Protein AF-A0A930V2Z1-F1 (afdb_monomer_lite)

Radius of gyration: 11.76 Å; chains: 1; bounding box: 24×23×32 Å

Foldseek 3Di:
DVPPVQVLQLLLCLLAPQVQFPTKDFPADAQFWTKIWTAGPVRDIDMDIDTFPHTDDDPVVVVVSSVCSSVPD

Secondary structure (DSSP, 8-state):
--SHHHHHHHHHHHHHT-TT-SEEEEEEE-SSEEEEEEE-TT--EEEEEEE-SS---SHHHHHHHHHHHHHT-

Sequence (73 aa):
MRDDHASDGVVIVRRHGAPGATAALMLGFDAIETTWSVTDADGVEGVLTVPWPAPITDRASVRRQVVELFDGR

Structure (mmCIF, N/CA/C/O backbone):
data_AF-A0A930V2Z1-F1
#
_entry.id   AF-A0A930V2Z1-F1
#
loop_
_atom_site.group_PDB
_atom_site.id
_atom_site.type_symbol
_atom_site.label_atom_id
_atom_site.label_alt_id
_atom_site.label_comp_id
_atom_site.label_asym_id
_atom_site.label_entity_id
_atom_site.label_seq_id
_atom_site.pdbx_PDB_ins_code
_atom_site.Cartn_x
_atom_site.Cartn_y
_atom_site.Cartn_z
_atom_site.occupancy
_atom_site.B_iso_or_equiv
_atom_site.auth_seq_id
_atom_site.auth_comp_id
_atom_site.auth_asym_id
_atom_site.auth_atom_id
_atom_site.pdbx_PDB_model_num
ATOM 1 N N . MET A 1 1 ? -13.686 12.510 -5.983 1.00 52.12 1 MET A N 1
ATOM 2 C CA . MET A 1 1 ? -12.470 12.713 -6.811 1.00 52.12 1 MET A CA 1
ATOM 3 C C . MET A 1 1 ? -11.207 13.108 -6.035 1.00 52.12 1 MET A C 1
ATOM 5 O O . MET A 1 1 ? -10.146 12.677 -6.457 1.00 52.12 1 MET A O 1
ATOM 9 N N . ARG A 1 2 ? -11.250 13.886 -4.932 1.00 38.31 2 ARG A N 1
ATOM 10 C CA . ARG A 1 2 ? -10.096 14.023 -3.999 1.00 38.31 2 ARG A CA 1
ATOM 11 C C . ARG A 1 2 ? -10.210 13.137 -2.744 1.00 38.31 2 ARG A C 1
ATOM 13 O O . ARG A 1 2 ? -9.193 12.872 -2.121 1.00 38.31 2 ARG A O 1
ATOM 20 N N . ASP A 1 3 ? -11.414 12.631 -2.468 1.00 43.91 3 ASP A N 1
ATOM 21 C CA . ASP A 1 3 ? -11.705 11.646 -1.413 1.00 43.91 3 ASP A CA 1
ATOM 22 C C . ASP A 1 3 ? -11.657 10.179 -1.884 1.00 43.91 3 ASP A C 1
ATOM 24 O O . ASP A 1 3 ? -11.574 9.283 -1.053 1.00 43.91 3 ASP A O 1
ATOM 28 N N . ASP A 1 4 ? -11.639 9.907 -3.198 1.00 50.72 4 ASP A N 1
ATOM 29 C CA . ASP A 1 4 ? -11.715 8.522 -3.713 1.00 50.72 4 ASP A CA 1
ATOM 30 C C . ASP A 1 4 ? -10.405 7.733 -3.541 1.00 50.72 4 ASP A C 1
ATOM 32 O O . ASP A 1 4 ? -10.415 6.509 -3.561 1.00 50.72 4 ASP A O 1
ATOM 36 N N . HIS A 1 5 ? -9.268 8.402 -3.322 1.00 55.03 5 HIS A N 1
ATOM 37 C CA . HIS A 1 5 ? -7.987 7.703 -3.145 1.00 55.03 5 HIS A CA 1
ATOM 38 C C . HIS A 1 5 ? -7.700 7.279 -1.699 1.00 55.03 5 HIS A C 1
ATOM 40 O O . HIS A 1 5 ? -6.891 6.378 -1.485 1.00 55.03 5 HIS A O 1
ATOM 46 N N . ALA A 1 6 ? -8.359 7.880 -0.701 1.00 57.59 6 ALA A N 1
ATOM 47 C CA . ALA A 1 6 ? -8.235 7.415 0.683 1.00 57.59 6 ALA A CA 1
ATOM 48 C C . ALA A 1 6 ? -8.888 6.031 0.854 1.00 57.59 6 ALA A C 1
ATOM 50 O O . ALA A 1 6 ? -8.366 5.182 1.577 1.00 57.59 6 ALA A O 1
ATOM 51 N N . SER A 1 7 ? -9.981 5.768 0.123 1.00 71.94 7 SER A N 1
ATOM 52 C CA . SER A 1 7 ? -10.602 4.441 0.070 1.00 71.94 7 SER A CA 1
ATOM 53 C C . SER A 1 7 ? -9.727 3.393 -0.618 1.00 71.94 7 SER A C 1
ATOM 55 O O . SER A 1 7 ? -9.696 2.253 -0.156 1.00 71.94 7 SER A O 1
ATOM 57 N N . ASP A 1 8 ? -8.974 3.762 -1.661 1.00 86.88 8 ASP A N 1
ATOM 58 C CA . ASP A 1 8 ? -8.108 2.819 -2.386 1.00 86.88 8 ASP A CA 1
ATOM 59 C C . ASP A 1 8 ? -7.009 2.252 -1.482 1.00 86.88 8 ASP A C 1
ATOM 61 O O . ASP A 1 8 ? -6.755 1.046 -1.477 1.00 86.88 8 ASP A O 1
ATOM 65 N N . GLY A 1 9 ? -6.403 3.114 -0.658 1.00 92.88 9 GLY A N 1
ATOM 66 C CA . GLY A 1 9 ? -5.401 2.702 0.321 1.00 92.88 9 GLY A CA 1
ATOM 67 C C . GLY A 1 9 ? -5.944 1.664 1.300 1.00 92.88 9 GLY A C 1
ATOM 68 O O . GLY A 1 9 ? -5.283 0.658 1.549 1.00 92.88 9 GLY A O 1
ATOM 69 N N . VAL A 1 10 ? -7.169 1.859 1.806 1.00 95.62 10 VAL A N 1
ATOM 70 C CA . VAL A 1 10 ? -7.816 0.907 2.727 1.00 95.62 10 VAL A CA 1
ATOM 71 C C . VAL A 1 10 ? -8.036 -0.447 2.052 1.00 95.62 10 VAL A C 1
ATOM 73 O O . VAL A 1 10 ? -7.774 -1.481 2.664 1.00 95.62 10 VAL A O 1
ATOM 76 N N . VAL A 1 11 ? -8.475 -0.469 0.790 1.00 96.00 11 VAL A N 1
ATOM 77 C CA . VAL A 1 11 ? -8.655 -1.719 0.031 1.00 96.00 11 VAL A CA 1
ATOM 78 C C . VAL A 1 11 ? -7.327 -2.464 -0.128 1.00 96.00 11 VAL A C 1
ATOM 80 O O . VAL A 1 11 ? -7.267 -3.663 0.155 1.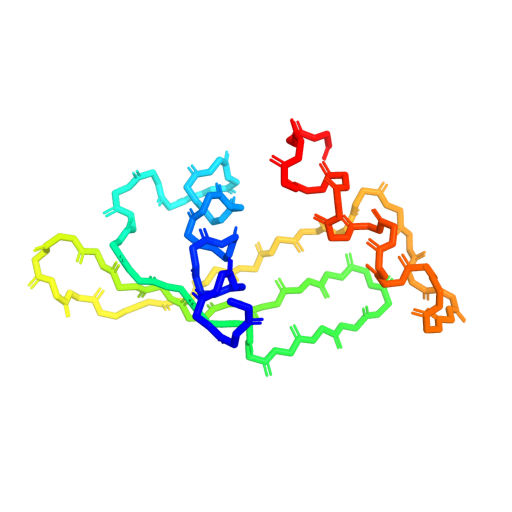00 96.00 11 VAL A O 1
ATOM 83 N N . ILE A 1 12 ? -6.263 -1.75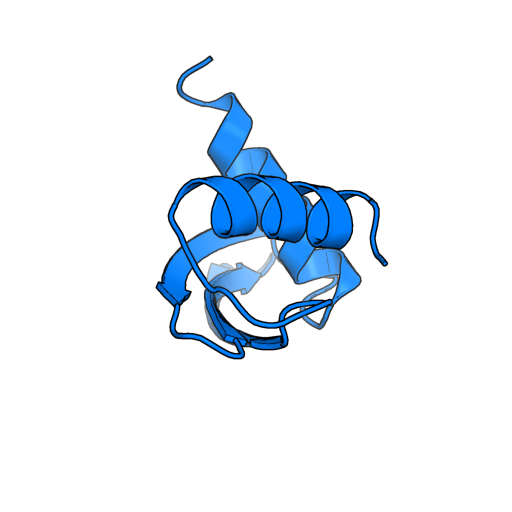4 -0.514 1.00 96.50 12 ILE A N 1
ATOM 84 C CA . ILE A 1 12 ? -4.921 -2.327 -0.684 1.00 96.50 12 ILE A CA 1
ATOM 85 C C . ILE A 1 12 ? -4.429 -2.929 0.636 1.00 96.50 12 ILE A C 1
ATOM 87 O O . ILE A 1 12 ? -4.165 -4.130 0.706 1.00 96.50 12 ILE A O 1
ATOM 91 N N . VAL A 1 13 ? -4.347 -2.142 1.713 1.00 96.88 13 VAL A N 1
ATOM 92 C CA . VAL A 1 13 ? -3.767 -2.641 2.972 1.00 96.88 13 VAL A CA 1
ATOM 93 C C . VAL A 1 13 ? -4.590 -3.784 3.568 1.00 96.88 13 VAL A C 1
ATOM 95 O O . VAL A 1 13 ? -4.013 -4.722 4.117 1.00 96.88 13 VAL A O 1
ATOM 98 N N . ARG A 1 14 ? -5.923 -3.780 3.398 1.00 96.75 14 ARG A N 1
ATOM 99 C CA . ARG A 1 14 ? -6.786 -4.885 3.844 1.00 96.75 14 ARG A CA 1
ATOM 100 C C . ARG A 1 14 ? -6.458 -6.200 3.168 1.00 96.75 14 ARG A C 1
ATOM 102 O O . ARG A 1 14 ? -6.451 -7.235 3.831 1.00 96.75 14 ARG A O 1
ATOM 109 N N . ARG A 1 15 ? -6.186 -6.165 1.867 1.00 96.56 15 ARG A N 1
ATOM 110 C CA . ARG A 1 15 ? -5.873 -7.371 1.105 1.00 96.56 15 ARG A CA 1
ATOM 111 C C . ARG A 1 15 ? -4.477 -7.915 1.417 1.00 96.56 15 ARG A C 1
ATOM 113 O O . ARG A 1 15 ? -4.291 -9.127 1.387 1.00 96.56 15 ARG A O 1
ATOM 120 N N . HIS A 1 16 ? -3.524 -7.040 1.731 1.00 96.88 16 HIS A N 1
ATOM 121 C CA . HIS A 1 16 ? -2.098 -7.390 1.779 1.00 96.88 16 HIS A CA 1
ATOM 122 C C . HIS A 1 16 ? -1.497 -7.499 3.188 1.00 96.88 16 HIS A C 1
ATOM 124 O O . HIS A 1 16 ? -0.308 -7.774 3.317 1.00 96.88 16 HIS A O 1
ATOM 130 N N . GLY A 1 17 ? -2.286 -7.329 4.254 1.00 96.19 17 GLY A N 1
ATOM 131 C CA . GLY A 1 17 ? -1.792 -7.607 5.613 1.00 96.19 17 GLY A CA 1
ATOM 132 C C . GLY A 1 17 ? -2.558 -6.980 6.776 1.00 96.19 17 GLY A C 1
ATOM 133 O O . GLY A 1 17 ? -2.310 -7.348 7.919 1.00 96.19 17 GLY A O 1
ATOM 134 N N . ALA A 1 18 ? -3.500 -6.071 6.518 1.00 97.06 18 ALA A N 1
ATOM 135 C CA . ALA A 1 18 ? -4.260 -5.358 7.547 1.00 97.06 18 ALA A CA 1
ATOM 136 C C . ALA A 1 18 ? -5.785 -5.463 7.320 1.00 97.06 18 ALA A C 1
ATOM 138 O O . ALA A 1 18 ? -6.444 -4.443 7.106 1.00 97.06 18 ALA A O 1
ATOM 139 N N . PRO A 1 19 ? -6.388 -6.671 7.359 1.00 95.88 19 PRO A N 1
ATOM 140 C CA . PRO A 1 19 ? -7.787 -6.904 6.964 1.00 95.88 19 PRO A CA 1
ATOM 141 C C . PRO A 1 19 ? -8.822 -6.084 7.754 1.00 95.88 19 PRO A C 1
ATOM 143 O O . PRO A 1 19 ? -9.914 -5.828 7.248 1.00 95.88 19 PRO A O 1
ATOM 146 N N . GLY A 1 20 ? -8.481 -5.645 8.970 1.00 95.25 20 GLY A N 1
ATOM 147 C CA . GLY A 1 20 ? -9.320 -4.792 9.818 1.00 95.25 20 GLY A CA 1
ATOM 148 C C . GLY A 1 20 ? -9.104 -3.282 9.657 1.00 95.25 20 GLY A C 1
ATOM 149 O O . GLY A 1 20 ? -9.754 -2.517 10.363 1.00 95.25 20 GLY A O 1
ATOM 150 N N . ALA A 1 21 ? -8.213 -2.831 8.765 1.00 96.88 21 ALA A N 1
ATOM 151 C CA . ALA A 1 21 ? -7.888 -1.410 8.626 1.00 96.88 21 ALA A CA 1
ATOM 152 C C . ALA A 1 21 ? -9.128 -0.584 8.255 1.00 96.88 21 ALA A C 1
ATOM 154 O O . ALA A 1 21 ? -9.884 -0.961 7.366 1.00 96.88 21 ALA A O 1
ATOM 155 N N . THR A 1 22 ? -9.361 0.544 8.906 1.00 96.06 22 THR A N 1
ATOM 156 C CA . THR A 1 22 ? -10.445 1.494 8.620 1.00 96.06 22 THR A CA 1
ATOM 157 C C . THR A 1 22 ? -9.937 2.767 7.952 1.00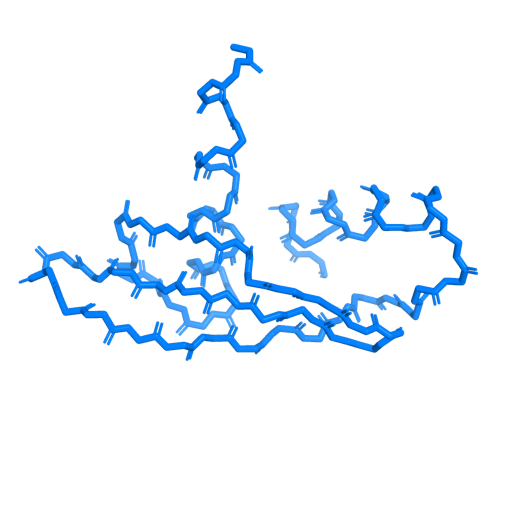 96.06 22 THR A C 1
ATOM 159 O O . THR A 1 22 ? -10.688 3.397 7.210 1.00 96.06 22 THR A O 1
ATOM 162 N N . ALA A 1 23 ? -8.659 3.094 8.139 1.00 95.44 23 ALA A N 1
ATOM 163 C CA . ALA A 1 23 ? -7.958 4.149 7.422 1.00 95.44 23 ALA A CA 1
ATOM 164 C C . ALA A 1 23 ? -6.577 3.661 6.975 1.00 95.44 23 ALA A C 1
ATOM 166 O O . ALA A 1 23 ? -5.979 2.781 7.598 1.00 95.44 23 ALA A O 1
ATOM 167 N N . ALA A 1 24 ? -6.082 4.234 5.880 1.00 95.75 24 ALA A N 1
ATOM 168 C CA . ALA A 1 24 ? -4.749 3.961 5.375 1.00 95.75 24 ALA A CA 1
ATOM 169 C C . ALA A 1 24 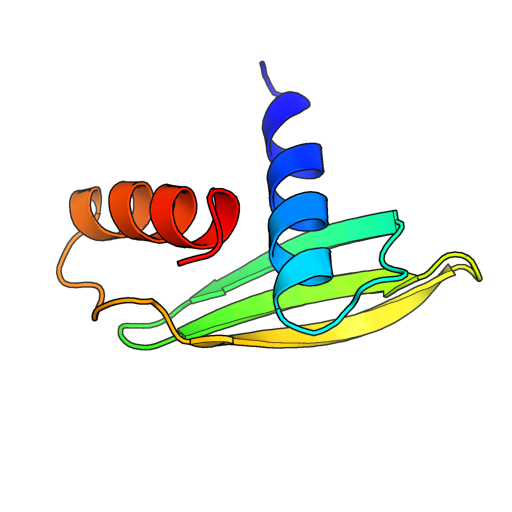? -4.193 5.176 4.636 1.00 95.75 24 ALA A C 1
ATOM 171 O O . ALA A 1 24 ? -4.924 5.849 3.905 1.00 95.75 24 ALA A O 1
ATOM 172 N N . LEU A 1 25 ? -2.897 5.435 4.790 1.00 94.31 25 LEU A N 1
ATOM 173 C CA . LEU A 1 25 ? -2.221 6.521 4.088 1.00 94.31 25 LEU A CA 1
ATOM 174 C C . LEU A 1 25 ? -0.841 6.058 3.630 1.00 94.31 25 LEU A C 1
ATOM 176 O O . LEU A 1 25 ? -0.050 5.563 4.426 1.00 94.31 25 LEU A O 1
ATOM 180 N N . MET A 1 26 ? -0.542 6.202 2.339 1.00 93.81 26 MET A N 1
ATOM 181 C CA . MET A 1 26 ? 0.785 5.872 1.819 1.00 93.81 26 MET A CA 1
ATOM 182 C C . MET A 1 26 ? 1.800 6.872 2.383 1.00 93.81 26 MET A C 1
ATOM 184 O O . MET A 1 26 ? 1.718 8.067 2.102 1.00 93.81 26 MET A O 1
ATOM 188 N N . LEU A 1 27 ? 2.755 6.382 3.170 1.00 96.12 27 LEU A N 1
ATOM 189 C CA . LEU A 1 27 ? 3.824 7.188 3.763 1.00 96.12 27 LEU A CA 1
ATOM 190 C C . LEU A 1 27 ? 4.970 7.403 2.776 1.00 96.12 27 LEU A C 1
ATOM 192 O O . LEU A 1 27 ? 5.622 8.446 2.785 1.00 96.12 27 LEU A O 1
ATOM 196 N N . GLY A 1 28 ? 5.204 6.417 1.912 1.00 95.56 28 GLY A N 1
ATOM 197 C CA . GLY A 1 28 ? 6.254 6.462 0.910 1.00 95.56 28 GLY A CA 1
ATOM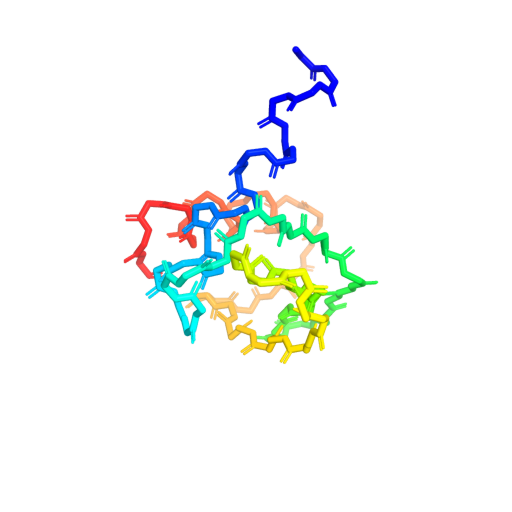 198 C C . GLY A 1 28 ? 6.393 5.146 0.162 1.00 95.56 28 GLY A C 1
ATOM 199 O O . GLY A 1 28 ? 5.639 4.192 0.371 1.00 95.56 28 GLY A O 1
ATOM 200 N N . PHE A 1 29 ? 7.360 5.116 -0.742 1.00 97.25 29 PHE A N 1
ATOM 201 C CA . PHE A 1 29 ? 7.750 3.921 -1.472 1.00 97.25 29 PHE A CA 1
ATOM 202 C C . PHE A 1 29 ? 9.163 4.071 -2.020 1.00 97.25 29 PHE A C 1
ATOM 204 O O . PHE A 1 29 ? 9.658 5.189 -2.197 1.00 97.25 29 PHE A O 1
ATOM 211 N N . ASP A 1 30 ? 9.770 2.939 -2.343 1.00 96.88 30 ASP A N 1
ATOM 212 C CA . ASP A 1 30 ? 10.992 2.856 -3.124 1.00 96.88 30 ASP A CA 1
ATOM 213 C C . ASP A 1 30 ? 10.775 1.999 -4.387 1.00 96.88 30 ASP A C 1
ATOM 215 O O . ASP A 1 30 ? 9.648 1.824 -4.866 1.00 96.88 30 ASP A O 1
ATOM 219 N N . ALA A 1 31 ? 11.868 1.511 -4.974 1.00 97.56 31 ALA A N 1
ATOM 220 C CA . ALA A 1 31 ? 11.823 0.709 -6.187 1.00 97.56 31 ALA A CA 1
ATOM 221 C C . ALA A 1 31 ? 11.134 -0.656 -6.008 1.00 97.56 31 ALA A C 1
ATOM 223 O O . ALA A 1 31 ? 10.716 -1.234 -7.008 1.00 97.56 31 ALA A O 1
ATOM 224 N N . ILE A 1 32 ? 11.025 -1.188 -4.791 1.00 98.19 32 ILE A N 1
ATOM 225 C CA . ILE A 1 32 ? 10.612 -2.574 -4.531 1.00 98.19 32 ILE A CA 1
ATOM 226 C C . ILE A 1 32 ? 9.398 -2.689 -3.611 1.00 98.19 32 ILE A C 1
ATOM 228 O O . ILE A 1 32 ? 8.665 -3.668 -3.727 1.00 98.19 32 ILE A O 1
ATOM 232 N N . GLU A 1 33 ? 9.125 -1.692 -2.773 1.00 98.12 33 GLU A N 1
ATOM 233 C CA . GLU A 1 33 ? 7.997 -1.731 -1.844 1.00 98.12 33 GLU A CA 1
ATOM 234 C C . GLU A 1 33 ? 7.376 -0.360 -1.563 1.00 98.12 33 GLU A C 1
ATOM 236 O O . GLU A 1 33 ? 7.926 0.699 -1.880 1.00 98.12 33 GLU A O 1
ATOM 241 N N . THR A 1 34 ? 6.191 -0.389 -0.956 1.00 97.94 34 THR A N 1
ATOM 242 C CA . THR A 1 34 ? 5.469 0.784 -0.464 1.00 97.94 34 THR A CA 1
ATOM 243 C C . THR A 1 34 ? 5.092 0.626 1.000 1.00 97.94 34 THR A C 1
ATOM 245 O O . THR A 1 34 ? 4.695 -0.448 1.448 1.00 97.94 34 THR A O 1
ATOM 248 N N . THR A 1 35 ? 5.205 1.718 1.749 1.00 98.38 35 THR A N 1
ATOM 249 C CA . THR A 1 35 ? 4.917 1.777 3.179 1.00 98.38 35 THR A CA 1
ATOM 250 C C . THR A 1 35 ? 3.671 2.612 3.432 1.00 98.38 35 THR A C 1
ATOM 252 O O . THR A 1 35 ? 3.516 3.709 2.889 1.00 98.38 35 THR A O 1
ATOM 255 N N . TRP A 1 36 ? 2.807 2.110 4.305 1.00 97.56 36 TRP A N 1
ATOM 256 C CA . TRP A 1 36 ? 1.511 2.683 4.635 1.00 97.56 36 TRP A CA 1
ATOM 257 C C . TRP A 1 36 ? 1.374 2.849 6.143 1.00 97.56 36 TRP A C 1
ATOM 259 O O . TRP A 1 36 ? 1.793 1.972 6.899 1.00 97.56 36 TRP A O 1
ATOM 269 N N . SER A 1 37 ? 0.734 3.931 6.582 1.00 97.56 37 SER A N 1
ATOM 270 C CA . SER A 1 37 ? 0.069 3.935 7.878 1.00 97.56 37 SER A CA 1
ATOM 271 C C . SER A 1 37 ? -1.247 3.183 7.748 1.00 97.56 37 SER A C 1
ATOM 273 O O . SER A 1 37 ? -1.914 3.248 6.712 1.00 97.56 37 SER A O 1
ATOM 275 N N . VAL A 1 38 ? -1.613 2.467 8.803 1.00 97.88 38 VAL A N 1
ATOM 276 C CA . VAL A 1 38 ? -2.894 1.775 8.921 1.00 97.88 38 VAL A CA 1
ATOM 277 C C . VAL A 1 38 ? -3.512 2.124 10.263 1.00 97.88 38 VAL A C 1
ATOM 279 O O . VAL A 1 38 ? -2.810 2.159 11.267 1.00 97.88 38 VAL A O 1
ATOM 282 N N . THR A 1 39 ? -4.813 2.370 10.284 1.00 97.75 39 THR A N 1
ATOM 283 C CA . THR A 1 39 ? -5.587 2.504 11.523 1.00 97.75 39 THR A CA 1
ATOM 284 C C . THR A 1 39 ? -6.618 1.393 11.537 1.00 97.75 39 THR A C 1
ATOM 286 O O . THR A 1 39 ? -7.308 1.221 10.534 1.00 97.75 39 THR A O 1
ATOM 289 N N . ASP A 1 40 ? -6.722 0.617 12.610 1.00 96.00 40 ASP A N 1
ATOM 290 C CA . ASP A 1 40 ? -7.729 -0.445 12.723 1.00 96.00 40 ASP A CA 1
ATOM 291 C C . ASP A 1 40 ? -9.105 0.077 13.187 1.00 96.00 40 ASP A C 1
ATOM 293 O O . ASP A 1 40 ? -9.368 1.282 13.204 1.00 96.00 40 ASP A O 1
ATOM 297 N N . ALA A 1 41 ? -10.035 -0.832 13.486 1.00 94.38 41 ALA A N 1
ATOM 298 C CA . ALA A 1 41 ? -11.380 -0.478 13.942 1.00 94.38 41 ALA A CA 1
ATOM 299 C C . ALA A 1 41 ? -11.421 0.078 15.374 1.00 94.38 41 ALA A C 1
ATOM 301 O O . ALA A 1 41 ? -12.354 0.810 15.705 1.00 94.38 41 ALA A O 1
ATOM 302 N N . ASP A 1 42 ? -10.411 -0.229 16.188 1.00 96.19 42 ASP A N 1
ATOM 303 C CA . ASP A 1 42 ? -10.265 0.272 17.554 1.00 96.19 42 ASP A CA 1
ATOM 304 C C . ASP A 1 42 ? -9.506 1.614 17.590 1.00 96.19 42 ASP A C 1
ATOM 306 O O . ASP A 1 42 ? -9.330 2.214 18.653 1.00 96.19 42 ASP A O 1
ATOM 310 N N . GLY A 1 43 ? -9.087 2.121 16.424 1.00 95.19 43 GLY A N 1
ATOM 311 C CA . GLY A 1 43 ? -8.346 3.371 16.283 1.00 95.19 43 GLY A CA 1
ATOM 312 C C . GLY A 1 43 ? -6.844 3.225 16.526 1.00 95.19 43 GLY A C 1
ATOM 313 O O . GLY A 1 43 ? -6.156 4.236 16.661 1.00 95.19 43 GLY A O 1
ATOM 314 N N . VAL A 1 44 ? -6.319 1.998 16.592 1.00 96.69 44 VAL A N 1
ATOM 315 C CA . VAL A 1 44 ? -4.889 1.753 16.803 1.00 96.69 44 VAL A CA 1
ATOM 316 C C . VAL A 1 44 ? -4.139 1.970 15.494 1.00 96.69 44 VAL A C 1
ATOM 318 O O . VAL A 1 44 ? -4.476 1.386 14.463 1.00 96.69 44 VAL A O 1
ATOM 321 N N . GLU A 1 45 ? -3.105 2.810 15.540 1.00 96.62 45 GLU A N 1
ATOM 322 C CA . GLU A 1 45 ? -2.226 3.063 14.401 1.00 96.62 45 GLU A CA 1
ATOM 323 C C . GLU A 1 45 ? -1.086 2.041 14.313 1.00 96.62 45 GLU A C 1
ATOM 325 O O . GLU A 1 45 ? -0.496 1.631 15.315 1.00 96.62 45 GLU A O 1
ATOM 330 N N . GLY A 1 46 ? -0.739 1.670 13.085 1.00 97.19 46 GLY A N 1
ATOM 331 C CA . GLY A 1 46 ? 0.374 0.793 12.756 1.00 97.19 46 GLY A CA 1
ATOM 332 C C . GLY A 1 46 ? 0.993 1.135 11.405 1.00 97.19 46 GLY A C 1
ATOM 333 O O . GLY A 1 46 ? 0.563 2.054 10.705 1.00 97.19 46 GLY A O 1
ATOM 334 N N . VAL A 1 47 ? 2.014 0.365 11.030 1.00 98.06 47 VAL A N 1
ATOM 335 C CA . VAL A 1 47 ? 2.711 0.493 9.746 1.00 98.06 47 VAL A CA 1
ATOM 336 C C . VAL A 1 47 ? 2.653 -0.838 9.007 1.00 98.06 47 VAL A C 1
ATOM 338 O O . VAL A 1 47 ? 2.923 -1.885 9.595 1.00 98.06 47 VAL A O 1
ATOM 341 N N . LEU A 1 48 ? 2.324 -0.787 7.717 1.00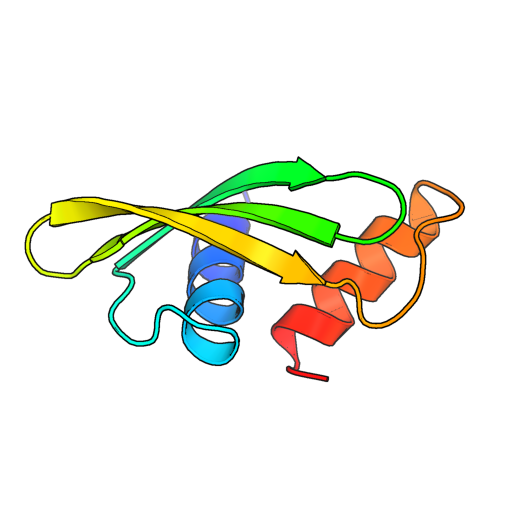 98.31 48 LEU A N 1
ATOM 342 C CA . LEU A 1 48 ? 2.350 -1.933 6.812 1.00 98.31 48 LEU A CA 1
ATOM 343 C C . LEU A 1 48 ? 3.261 -1.626 5.624 1.00 98.31 48 LEU A C 1
ATOM 345 O O . LEU A 1 48 ? 3.091 -0.608 4.954 1.00 98.31 48 LEU A O 1
ATOM 349 N N . THR A 1 49 ? 4.177 -2.541 5.328 1.00 98.38 49 THR A N 1
ATOM 350 C CA . THR A 1 49 ? 4.982 -2.505 4.106 1.00 98.38 49 THR A CA 1
ATOM 351 C C . THR A 1 49 ? 4.502 -3.592 3.156 1.00 98.38 49 THR A C 1
ATOM 353 O O . THR A 1 49 ? 4.354 -4.746 3.554 1.00 98.38 49 THR A O 1
ATOM 356 N N . VAL A 1 50 ? 4.233 -3.211 1.910 1.00 97.88 50 VAL A N 1
ATOM 357 C CA . VAL A 1 50 ? 3.722 -4.092 0.859 1.00 97.88 50 VAL A CA 1
ATOM 358 C C . VAL A 1 50 ? 4.704 -4.069 -0.315 1.00 97.88 50 VAL A C 1
ATOM 360 O O . VAL A 1 50 ? 4.963 -2.987 -0.853 1.00 97.88 50 VAL A O 1
ATOM 363 N N . PRO A 1 51 ? 5.251 -5.222 -0.736 1.00 98.06 51 PRO A N 1
ATOM 364 C CA . PRO A 1 51 ? 6.062 -5.306 -1.945 1.00 98.06 51 PRO A CA 1
ATOM 365 C C . PRO A 1 51 ? 5.255 -4.911 -3.183 1.00 98.06 51 PRO A C 1
ATOM 367 O O . PRO A 1 51 ? 4.077 -5.248 -3.300 1.00 98.06 51 PRO A O 1
ATOM 370 N N . TRP A 1 52 ? 5.888 -4.238 -4.140 1.00 97.56 52 TRP A N 1
ATOM 371 C CA . TRP A 1 52 ? 5.268 -4.020 -5.443 1.00 97.56 52 TRP A CA 1
ATOM 372 C C . TRP A 1 52 ? 5.167 -5.339 -6.225 1.00 97.56 52 TRP A C 1
ATOM 374 O O . TRP A 1 52 ? 6.102 -6.142 -6.169 1.00 97.56 52 TRP A O 1
ATOM 384 N N . PRO A 1 53 ? 4.117 -5.542 -7.043 1.00 97.25 53 PRO A N 1
ATOM 385 C CA . PRO A 1 53 ? 4.025 -6.718 -7.916 1.00 97.25 53 PRO A CA 1
ATOM 386 C C . PRO A 1 53 ? 5.173 -6.794 -8.935 1.00 97.25 53 PRO A C 1
ATOM 388 O O . PRO A 1 53 ? 5.610 -7.879 -9.320 1.00 97.25 53 PRO A O 1
ATOM 391 N N . ALA A 1 54 ? 5.704 -5.639 -9.352 1.00 97.12 54 ALA A N 1
ATOM 392 C CA . ALA A 1 54 ? 6.979 -5.528 -10.056 1.00 97.12 54 ALA A CA 1
ATOM 393 C C . ALA A 1 54 ? 7.704 -4.212 -9.709 1.00 97.12 54 ALA A C 1
ATOM 395 O O . ALA A 1 54 ? 7.042 -3.241 -9.330 1.00 97.12 54 ALA A O 1
ATOM 396 N N . PRO A 1 55 ? 9.041 -4.134 -9.885 1.00 97.62 55 PRO A N 1
ATOM 397 C CA . PRO A 1 55 ? 9.811 -2.957 -9.498 1.00 97.62 55 PRO A CA 1
ATOM 398 C C . PRO A 1 55 ? 9.357 -1.654 -10.167 1.00 97.62 55 PRO A C 1
ATOM 400 O O . PRO A 1 55 ? 8.975 -1.623 -11.342 1.00 97.62 55 PRO A O 1
ATOM 403 N N . ILE A 1 56 ? 9.459 -0.553 -9.428 1.00 97.88 56 ILE A N 1
ATOM 404 C CA . ILE A 1 56 ? 9.200 0.798 -9.922 1.00 97.88 56 ILE A CA 1
ATOM 405 C C . ILE A 1 56 ? 10.420 1.305 -10.685 1.00 97.88 56 ILE A C 1
ATOM 407 O O . ILE A 1 56 ? 11.508 1.441 -10.132 1.00 97.88 56 ILE A O 1
ATOM 411 N N . THR A 1 57 ? 10.216 1.636 -11.956 1.00 97.00 57 THR A N 1
ATOM 412 C CA . THR A 1 57 ? 11.251 2.173 -12.849 1.00 97.00 57 THR A CA 1
ATOM 413 C C . THR A 1 57 ? 11.024 3.639 -13.194 1.00 97.00 57 THR A C 1
ATOM 415 O O . THR A 1 57 ? 11.965 4.349 -13.536 1.00 97.00 57 THR A O 1
ATOM 418 N N . ASP A 1 58 ? 9.778 4.107 -13.119 1.00 95.31 58 ASP A N 1
ATOM 419 C CA . ASP A 1 58 ? 9.389 5.461 -13.488 1.00 95.31 58 ASP A CA 1
ATOM 420 C C . ASP A 1 58 ? 8.034 5.845 -12.867 1.00 95.31 58 ASP A C 1
ATOM 422 O O . ASP A 1 58 ? 7.352 5.074 -12.192 1.00 95.31 58 ASP A O 1
ATOM 426 N N . ARG A 1 59 ? 7.598 7.083 -13.101 1.00 91.69 59 ARG A N 1
ATOM 427 C CA . ARG A 1 59 ? 6.327 7.571 -12.554 1.00 91.69 59 ARG A CA 1
ATOM 428 C C . ARG A 1 59 ? 5.098 6.854 -13.135 1.00 91.69 59 ARG A C 1
ATOM 430 O O . ARG A 1 59 ? 4.049 6.825 -12.490 1.00 91.69 59 ARG A O 1
ATOM 437 N N . ALA A 1 60 ? 5.178 6.328 -14.354 1.00 92.50 60 ALA A N 1
ATOM 438 C CA . ALA A 1 60 ? 4.082 5.585 -14.965 1.00 92.50 60 ALA A CA 1
ATOM 439 C C . ALA A 1 60 ? 3.985 4.161 -14.395 1.00 92.50 60 ALA A C 1
ATOM 441 O O . ALA A 1 60 ? 2.874 3.654 -14.239 1.00 92.50 60 ALA A O 1
ATOM 442 N N . SER A 1 61 ? 5.106 3.535 -14.020 1.00 94.62 61 SER A N 1
ATOM 443 C CA . SER A 1 61 ? 5.096 2.239 -13.339 1.00 94.62 61 SER A CA 1
ATOM 444 C C . SER A 1 61 ? 4.409 2.321 -11.977 1.00 94.62 61 SER A C 1
ATOM 446 O O . SER A 1 61 ? 3.616 1.436 -11.693 1.00 94.62 61 SER A O 1
ATOM 448 N N . VAL A 1 62 ? 4.583 3.403 -11.201 1.00 94.06 62 VAL A N 1
ATOM 449 C CA . VAL A 1 62 ? 3.873 3.587 -9.910 1.00 94.06 62 VAL A CA 1
ATOM 450 C C . VAL A 1 62 ? 2.364 3.436 -10.071 1.00 94.06 62 VAL A C 1
ATOM 452 O O . VAL A 1 62 ? 1.739 2.644 -9.376 1.00 94.06 62 VAL A O 1
ATOM 455 N N . ARG A 1 63 ? 1.768 4.155 -11.029 1.00 93.31 63 ARG A N 1
ATOM 456 C CA . ARG A 1 63 ? 0.313 4.106 -11.241 1.00 93.31 63 ARG A CA 1
ATOM 457 C C . ARG A 1 63 ? -0.169 2.710 -11.624 1.00 93.31 63 ARG A C 1
ATOM 459 O O . ARG A 1 63 ? -1.224 2.301 -11.163 1.00 93.31 63 ARG A O 1
ATOM 466 N N . ARG A 1 64 ? 0.604 1.989 -12.442 1.00 95.31 64 ARG A N 1
ATOM 467 C CA . ARG A 1 64 ? 0.287 0.604 -12.815 1.00 95.31 64 ARG A CA 1
ATOM 468 C C . ARG A 1 64 ? 0.358 -0.325 -11.606 1.00 95.31 64 ARG A C 1
ATOM 470 O O . ARG A 1 64 ? -0.598 -1.042 -11.361 1.00 95.31 64 ARG A O 1
ATOM 477 N N . GLN A 1 65 ? 1.437 -0.260 -10.827 1.00 96.56 65 GLN A N 1
ATOM 478 C CA . GLN A 1 65 ? 1.604 -1.139 -9.667 1.00 96.56 65 GLN A CA 1
ATOM 479 C C . GLN A 1 65 ? 0.568 -0.877 -8.568 1.00 96.56 65 GLN A C 1
ATOM 481 O O . GLN A 1 65 ? 0.099 -1.823 -7.949 1.00 96.56 65 GLN A O 1
ATOM 486 N N . VAL A 1 66 ? 0.148 0.376 -8.356 1.00 94.62 66 VAL A N 1
ATOM 487 C CA . VAL A 1 66 ? -0.949 0.690 -7.420 1.00 94.62 66 VAL A CA 1
ATOM 488 C C . VAL A 1 66 ? -2.263 0.034 -7.855 1.00 94.62 66 VAL A C 1
ATOM 490 O O . VAL A 1 66 ? -2.973 -0.501 -7.010 1.00 94.62 66 VAL A O 1
ATOM 493 N N . VAL A 1 67 ? -2.574 0.039 -9.155 1.00 94.62 67 VAL A N 1
ATOM 494 C CA . VAL A 1 67 ? -3.770 -0.640 -9.681 1.00 94.62 67 VAL A CA 1
ATOM 495 C C . VAL A 1 67 ? -3.665 -2.154 -9.494 1.00 94.62 67 VAL A C 1
ATOM 497 O O . VAL A 1 67 ? -4.612 -2.759 -9.008 1.00 94.62 67 VAL A O 1
ATOM 500 N N . GLU A 1 68 ? -2.514 -2.765 -9.791 1.00 96.25 68 GLU A N 1
ATOM 501 C CA . GLU A 1 68 ? -2.322 -4.208 -9.573 1.00 96.25 68 GLU A CA 1
ATOM 502 C C . GLU A 1 68 ? -2.461 -4.583 -8.084 1.00 96.25 68 GLU A C 1
ATOM 504 O O . GLU A 1 68 ? -3.137 -5.560 -7.765 1.00 96.25 68 GLU A O 1
ATOM 509 N N . LEU A 1 69 ? -1.931 -3.771 -7.156 1.00 95.75 69 LEU A N 1
ATOM 510 C CA . LEU A 1 69 ? -2.143 -3.977 -5.717 1.00 95.75 69 LEU A CA 1
ATOM 511 C C . LEU A 1 69 ? -3.618 -3.856 -5.315 1.00 95.75 69 LEU A C 1
ATOM 513 O O . LEU A 1 69 ? -4.076 -4.628 -4.469 1.00 95.75 69 LEU A O 1
ATOM 517 N N . PHE A 1 70 ? -4.348 -2.901 -5.896 1.00 93.94 70 PHE A N 1
ATOM 518 C CA . PHE A 1 70 ? -5.773 -2.688 -5.636 1.00 93.94 70 PHE A CA 1
ATOM 519 C C . PHE A 1 70 ? -6.620 -3.867 -6.133 1.00 93.94 70 PHE A C 1
ATOM 521 O O . PHE A 1 70 ? -7.443 -4.404 -5.387 1.00 93.94 70 PHE A O 1
ATOM 528 N N . ASP A 1 71 ? -6.360 -4.329 -7.357 1.00 93.88 71 ASP A N 1
ATOM 529 C CA . ASP A 1 71 ? -6.974 -5.531 -7.933 1.00 93.88 71 ASP A CA 1
ATOM 530 C C . ASP A 1 71 ? -6.539 -6.801 -7.184 1.00 93.88 71 ASP A C 1
ATOM 532 O O . ASP A 1 71 ? -7.239 -7.824 -7.173 1.00 93.88 71 ASP A O 1
ATOM 536 N N . GLY A 1 72 ? -5.403 -6.706 -6.491 1.00 86.06 72 GLY A N 1
ATOM 537 C CA . GLY A 1 72 ? -4.921 -7.683 -5.542 1.00 86.06 72 GLY A CA 1
ATOM 538 C C . GLY A 1 72 ? -4.084 -8.787 -6.139 1.00 86.06 72 GLY A C 1
ATOM 539 O O . GLY A 1 72 ? -4.276 -9.954 -5.781 1.00 86.06 72 GLY A O 1
ATOM 540 N N . ARG A 1 73 ? -3.229 -8.389 -7.069 1.00 75.81 73 ARG A N 1
ATOM 541 C CA . ARG A 1 73 ? -2.233 -9.208 -7.739 1.00 75.81 73 ARG A CA 1
ATOM 542 C C . ARG A 1 73 ? -0.852 -9.009 -7.139 1.00 75.81 73 ARG A C 1
ATOM 544 O O . ARG A 1 73 ? -0.627 -7.950 -6.512 1.00 75.81 73 ARG A O 1
#

pLDDT: mean 91.5, std 13.35, range [38.31, 98.38]